Protein AF-A0A9E3LE00-F1 (afdb_monomer_lite)

Structure (mmCIF, N/CA/C/O backbone):
data_AF-A0A9E3LE00-F1
#
_entry.id   AF-A0A9E3LE00-F1
#
loop_
_atom_site.group_PDB
_atom_site.id
_atom_site.type_symbol
_atom_site.label_atom_id
_atom_site.label_alt_id
_atom_site.label_comp_id
_atom_site.label_asym_id
_atom_site.label_entity_id
_atom_site.labe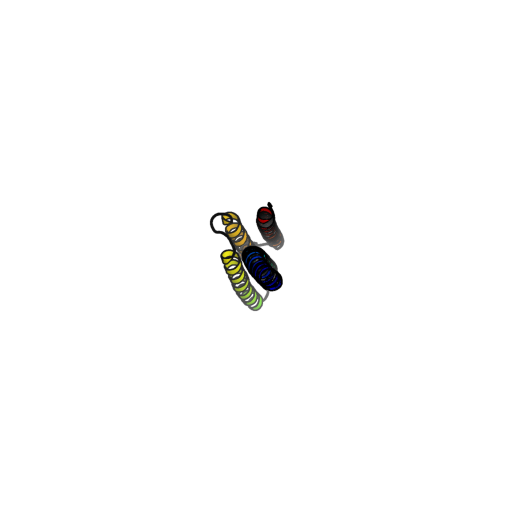l_seq_id
_atom_site.pdbx_PDB_ins_code
_atom_site.Cartn_x
_atom_site.Cartn_y
_atom_site.Cartn_z
_atom_site.occupancy
_atom_site.B_iso_or_equiv
_atom_site.auth_seq_id
_atom_site.auth_comp_id
_atom_site.auth_asym_id
_atom_site.auth_atom_id
_atom_site.pdbx_PDB_model_num
ATOM 1 N N . MET A 1 1 ? -34.769 -9.468 68.666 1.00 60.47 1 MET A N 1
ATOM 2 C CA . MET A 1 1 ? -35.369 -8.776 67.499 1.00 60.47 1 MET A CA 1
ATOM 3 C C . MET A 1 1 ? -34.428 -7.800 66.777 1.00 60.47 1 MET A C 1
ATOM 5 O O . MET A 1 1 ? -34.650 -7.569 65.601 1.00 60.47 1 MET A O 1
ATOM 9 N N . GLN A 1 2 ? -33.373 -7.242 67.396 1.00 71.75 2 GLN A N 1
ATOM 10 C CA . GLN A 1 2 ? -32.468 -6.299 66.701 1.00 71.75 2 GLN A CA 1
ATOM 11 C C . GLN A 1 2 ? -31.459 -6.963 65.735 1.00 71.75 2 GLN A C 1
ATOM 13 O O . GLN A 1 2 ? -31.167 -6.409 64.681 1.00 71.75 2 GLN A O 1
ATOM 18 N N . GLN A 1 3 ? -30.966 -8.170 66.039 1.00 75.38 3 GLN A N 1
ATOM 19 C CA . GLN A 1 3 ? -29.976 -8.875 65.200 1.00 75.38 3 GLN A CA 1
ATOM 20 C C . GLN A 1 3 ? -30.518 -9.302 63.825 1.00 75.38 3 GLN A C 1
ATOM 22 O O . GLN A 1 3 ? -29.797 -9.267 62.831 1.00 75.38 3 GLN A O 1
ATOM 27 N N . THR A 1 4 ? -31.803 -9.655 63.748 1.00 76.75 4 THR A N 1
ATOM 28 C CA . THR A 1 4 ? -32.472 -10.030 62.493 1.00 76.75 4 THR A CA 1
ATOM 29 C C . THR A 1 4 ? -32.604 -8.846 61.541 1.00 76.75 4 THR A C 1
ATOM 31 O O . THR A 1 4 ? -32.388 -9.000 60.344 1.00 76.75 4 THR A O 1
ATOM 34 N N . LEU A 1 5 ? -32.884 -7.649 62.068 1.00 79.06 5 LEU A N 1
ATOM 35 C CA . LEU A 1 5 ? -32.949 -6.424 61.265 1.00 79.06 5 LEU A CA 1
ATOM 36 C C . LEU A 1 5 ? -31.576 -6.070 60.684 1.00 79.06 5 LEU A C 1
ATOM 38 O O . LEU A 1 5 ? -31.475 -5.757 59.502 1.00 79.06 5 LEU A O 1
ATOM 42 N N . ALA A 1 6 ? -30.516 -6.188 61.488 1.00 78.19 6 ALA A N 1
ATOM 43 C CA . ALA A 1 6 ? -29.153 -5.909 61.042 1.00 78.19 6 ALA A CA 1
ATOM 44 C C . ALA A 1 6 ? -28.698 -6.854 59.914 1.00 78.19 6 ALA A C 1
ATOM 46 O O . ALA A 1 6 ? -28.108 -6.407 58.932 1.00 78.19 6 ALA A O 1
ATOM 47 N N . SER A 1 7 ? -29.017 -8.148 60.018 1.00 78.94 7 SER A N 1
ATOM 48 C CA . SER A 1 7 ? -28.682 -9.136 58.985 1.00 78.94 7 SER A CA 1
ATOM 49 C C . SER A 1 7 ? -29.421 -8.879 57.665 1.00 78.94 7 SER A C 1
ATOM 51 O O . SER A 1 7 ? -28.801 -8.920 56.604 1.00 78.94 7 SER A O 1
ATOM 53 N N . ILE A 1 8 ? -30.713 -8.531 57.717 1.00 83.19 8 ILE A N 1
ATOM 54 C CA . ILE A 1 8 ? -31.507 -8.204 56.519 1.00 83.19 8 ILE A CA 1
ATOM 55 C C . ILE A 1 8 ? -30.937 -6.972 55.803 1.00 83.19 8 ILE A C 1
ATOM 57 O O . ILE A 1 8 ? -30.760 -6.990 54.585 1.00 83.19 8 ILE A O 1
ATOM 61 N N . VAL A 1 9 ? -30.601 -5.917 56.552 1.00 82.19 9 VAL A N 1
ATOM 62 C CA . VAL A 1 9 ? -29.998 -4.694 55.997 1.00 82.19 9 VAL A CA 1
ATOM 63 C C . VAL A 1 9 ? -28.639 -4.987 55.356 1.00 82.19 9 VAL A C 1
ATOM 65 O O . VAL A 1 9 ? -28.356 -4.474 54.275 1.00 82.19 9 VAL A O 1
ATOM 68 N N . ALA A 1 10 ? -27.823 -5.847 55.970 1.00 78.56 10 ALA A N 1
ATOM 69 C CA . ALA A 1 10 ? -26.534 -6.246 55.411 1.00 78.56 10 ALA A CA 1
ATOM 70 C C . ALA A 1 10 ? -26.685 -6.981 54.067 1.00 78.56 10 ALA A C 1
ATOM 72 O O . ALA A 1 10 ? -26.027 -6.616 53.095 1.00 78.56 10 ALA A O 1
ATOM 73 N N . VAL A 1 11 ? -27.598 -7.956 53.977 1.00 82.44 11 VAL A N 1
ATOM 74 C CA . VAL A 1 11 ? -27.856 -8.704 52.731 1.00 82.44 11 VAL A CA 1
ATOM 75 C C . VAL A 1 11 ? -28.382 -7.782 51.632 1.00 82.44 11 VAL A C 1
ATOM 77 O O . VAL A 1 11 ? -27.920 -7.863 50.494 1.00 82.44 11 VAL A O 1
ATOM 80 N N . LEU A 1 12 ? -29.292 -6.859 51.963 1.00 81.94 12 LEU A N 1
ATOM 81 C CA . LEU A 1 12 ? -29.788 -5.864 51.010 1.00 81.94 12 LEU A CA 1
ATOM 82 C C . LEU A 1 12 ? -28.671 -4.931 50.529 1.00 81.94 12 LEU A C 1
ATOM 84 O O . LEU A 1 12 ? -28.589 -4.660 49.334 1.00 81.94 12 LEU A O 1
ATOM 88 N N . GLY A 1 13 ? -27.774 -4.504 51.422 1.00 77.75 13 GLY A N 1
ATOM 89 C CA . GLY A 1 13 ? -26.591 -3.720 51.066 1.00 77.75 13 GLY A CA 1
ATOM 90 C C . GLY A 1 13 ? -25.660 -4.461 50.101 1.00 77.75 13 GLY A C 1
ATOM 91 O O . GLY A 1 13 ? -25.229 -3.892 49.098 1.00 77.75 13 GLY A O 1
ATOM 92 N N . THR A 1 14 ? -25.402 -5.749 50.343 1.00 85.94 14 THR A N 1
ATOM 93 C CA . THR A 1 14 ? -24.569 -6.583 49.462 1.00 85.94 14 THR A CA 1
ATOM 94 C C . THR A 1 14 ? -25.242 -6.864 48.117 1.00 85.94 14 THR A C 1
ATOM 96 O O . THR A 1 14 ? -24.585 -6.768 47.078 1.00 85.94 14 THR A O 1
ATOM 99 N N . CYS A 1 15 ? -26.546 -7.157 48.098 1.00 78.62 15 CYS A N 1
ATOM 100 C CA . CYS A 1 15 ? -27.302 -7.347 46.858 1.00 78.62 15 CYS A CA 1
ATOM 101 C C . CYS A 1 15 ? -27.326 -6.069 46.013 1.00 78.62 15 CYS A C 1
ATOM 103 O O . CYS A 1 15 ? -27.056 -6.123 44.813 1.00 78.62 15 CYS A O 1
ATOM 105 N N . LEU A 1 16 ? -27.592 -4.917 46.636 1.00 82.19 16 LEU A N 1
ATOM 106 C CA . LEU A 1 16 ? -27.623 -3.629 45.949 1.00 82.19 16 LEU A CA 1
ATOM 107 C C . LEU A 1 16 ? -26.234 -3.250 45.414 1.00 82.19 16 LEU A C 1
ATOM 109 O O . LEU A 1 16 ? -26.107 -2.855 44.256 1.00 82.19 16 LEU A O 1
ATOM 113 N N . GLY A 1 17 ? -25.187 -3.439 46.223 1.00 79.94 17 GLY A N 1
ATOM 114 C CA . GLY A 1 17 ? -23.801 -3.216 45.809 1.00 79.94 17 GLY A CA 1
ATOM 115 C C . GLY A 1 17 ? -23.391 -4.100 44.628 1.00 79.94 17 GLY A C 1
ATOM 116 O O . GLY A 1 17 ? -22.805 -3.606 43.667 1.00 79.94 17 GLY A O 1
ATOM 117 N N . SER A 1 18 ? -23.773 -5.380 44.646 1.00 80.06 18 SER A N 1
ATOM 118 C CA . SER A 1 18 ? -23.476 -6.333 43.564 1.00 80.06 18 SER A CA 1
ATOM 119 C C . SER A 1 18 ? -24.214 -5.989 42.267 1.00 80.06 18 SER A C 1
ATOM 121 O O . SER A 1 18 ? -23.638 -6.071 41.184 1.00 80.06 18 SER A O 1
ATOM 123 N N . TYR A 1 19 ? -25.474 -5.556 42.364 1.00 80.38 19 TYR A N 1
ATOM 124 C CA . TYR A 1 19 ? -26.269 -5.139 41.208 1.00 80.38 19 TYR A CA 1
ATOM 125 C C . TYR A 1 19 ? -25.722 -3.859 40.558 1.00 80.38 19 TYR A C 1
ATOM 127 O O . TYR A 1 19 ? -25.584 -3.787 39.334 1.00 80.38 19 TYR A O 1
ATOM 135 N N . LEU A 1 20 ? -25.349 -2.864 41.369 1.00 73.44 20 LEU A N 1
ATOM 136 C CA . LEU A 1 20 ? -24.718 -1.638 40.880 1.00 73.44 20 LEU A CA 1
ATOM 137 C C . LEU A 1 20 ? -23.360 -1.929 40.231 1.00 73.44 20 LEU A C 1
ATOM 139 O O . LEU A 1 20 ? -23.106 -1.449 39.126 1.00 73.44 20 LEU A O 1
ATOM 143 N N . ALA A 1 21 ? -22.524 -2.762 40.862 1.00 74.25 21 ALA A N 1
ATOM 144 C CA . ALA A 1 21 ? -21.253 -3.196 40.288 1.00 74.25 21 ALA A CA 1
ATOM 145 C C . ALA A 1 21 ? -21.460 -3.877 38.927 1.00 74.25 21 ALA A C 1
ATOM 147 O O . ALA A 1 21 ? -20.830 -3.479 37.953 1.00 74.25 21 ALA A O 1
ATOM 148 N N . TYR A 1 22 ? -22.410 -4.812 38.823 1.00 74.75 22 TYR A N 1
ATOM 149 C CA . TYR A 1 22 ? -22.732 -5.497 37.570 1.00 74.75 22 TYR A CA 1
ATOM 150 C C . TYR A 1 22 ? -23.112 -4.530 36.435 1.00 74.75 22 TYR A C 1
ATOM 152 O O . TYR A 1 22 ? -22.618 -4.667 35.314 1.00 74.75 22 TYR A O 1
ATOM 160 N N . LEU A 1 23 ? -23.941 -3.516 36.710 1.00 72.88 23 LEU A N 1
ATOM 161 C CA . LEU A 1 23 ? -24.325 -2.515 35.707 1.00 72.88 23 LEU A CA 1
ATOM 162 C C . LEU A 1 23 ? -23.143 -1.652 35.248 1.00 72.88 23 LEU A C 1
ATOM 164 O O . LEU A 1 23 ? -23.023 -1.366 34.052 1.00 72.88 23 LEU A O 1
ATOM 168 N N . PHE A 1 24 ? -22.264 -1.254 36.171 1.00 66.69 24 PHE A N 1
ATOM 169 C CA . PHE A 1 24 ? -21.046 -0.520 35.829 1.00 66.69 24 PHE A CA 1
ATOM 170 C C . PHE A 1 24 ? -20.078 -1.385 35.023 1.00 66.69 24 PHE A C 1
ATOM 172 O O . PHE A 1 24 ? -19.620 -0.948 33.969 1.00 66.69 24 PHE A O 1
ATOM 179 N N . THR A 1 25 ? -19.825 -2.627 35.441 1.00 68.88 25 THR A N 1
ATOM 180 C CA . THR A 1 25 ? -18.944 -3.552 34.718 1.00 68.88 25 THR A CA 1
ATOM 181 C C . THR A 1 25 ? -19.472 -3.839 33.319 1.00 68.88 25 THR A C 1
ATOM 183 O O . THR A 1 25 ? -18.698 -3.821 32.367 1.00 68.88 25 THR A O 1
ATOM 186 N N . ARG A 1 26 ? -20.788 -4.029 33.161 1.00 70.44 26 ARG A N 1
ATOM 187 C CA . ARG A 1 26 ? -21.414 -4.247 31.853 1.00 70.44 26 ARG A CA 1
ATOM 188 C C . ARG A 1 26 ? -21.247 -3.040 30.929 1.00 70.44 26 ARG A C 1
ATOM 190 O O . ARG A 1 26 ? -20.837 -3.214 29.786 1.00 70.44 26 ARG A O 1
ATOM 197 N N . ARG A 1 27 ? -21.499 -1.820 31.416 1.00 62.84 27 ARG A N 1
ATOM 198 C CA . ARG A 1 27 ? -21.302 -0.596 30.618 1.00 62.84 27 ARG A CA 1
ATOM 199 C C . ARG A 1 27 ? -19.841 -0.359 30.251 1.00 62.84 27 ARG A C 1
ATOM 201 O O . ARG A 1 27 ? -19.565 0.049 29.125 1.00 62.84 27 ARG A O 1
ATOM 208 N N . THR A 1 28 ? -18.916 -0.604 31.175 1.00 57.62 28 THR A N 1
ATOM 209 C CA . THR A 1 28 ? -17.481 -0.489 30.900 1.00 57.62 28 THR A CA 1
ATOM 210 C C . THR A 1 28 ? -17.050 -1.543 29.885 1.00 57.62 28 THR A C 1
ATOM 212 O O . THR A 1 28 ? -16.394 -1.192 28.915 1.00 57.62 28 THR A O 1
ATOM 215 N N . ALA A 1 29 ? -17.503 -2.794 30.016 1.00 58.69 29 ALA A N 1
ATOM 216 C CA . ALA A 1 29 ? -17.217 -3.856 29.054 1.00 58.69 29 ALA A CA 1
ATOM 217 C C . ALA A 1 29 ? -17.744 -3.522 27.649 1.00 58.69 29 ALA A C 1
ATOM 219 O O . ALA A 1 29 ? -17.000 -3.635 26.677 1.00 58.69 29 ALA A O 1
ATOM 220 N N . GLU A 1 30 ? -18.987 -3.044 27.529 1.00 66.38 30 GLU A N 1
ATOM 221 C CA . GLU A 1 30 ? -19.565 -2.617 26.249 1.00 66.38 30 GLU A CA 1
ATOM 222 C C . GLU A 1 30 ? -18.741 -1.478 25.613 1.00 66.38 30 GLU A C 1
ATOM 224 O O . GLU A 1 30 ? -18.367 -1.578 24.442 1.00 66.38 30 GLU A O 1
ATOM 229 N N . ARG A 1 31 ? -18.350 -0.450 26.382 1.00 62.03 31 ARG A N 1
ATOM 230 C CA . ARG A 1 31 ? -17.485 0.645 25.894 1.00 62.03 31 ARG A CA 1
ATOM 231 C C . ARG A 1 31 ? -16.101 0.156 25.467 1.00 62.03 31 ARG A C 1
ATOM 233 O O . ARG A 1 31 ? -15.685 0.434 24.344 1.00 62.03 31 ARG A O 1
ATOM 240 N N . THR A 1 32 ? -15.445 -0.652 26.297 1.00 64.06 32 THR A N 1
ATOM 241 C CA . THR A 1 32 ? -14.136 -1.243 25.992 1.00 64.06 32 THR A CA 1
ATOM 242 C C . THR A 1 32 ? -14.192 -2.119 24.738 1.00 64.06 32 THR A C 1
ATOM 244 O O . THR A 1 32 ? -13.273 -2.083 23.926 1.00 64.06 32 THR A O 1
ATOM 247 N N . THR A 1 33 ? -15.277 -2.871 24.505 1.00 70.25 33 THR A N 1
ATOM 248 C CA . THR A 1 33 ? -15.405 -3.666 23.269 1.00 70.25 33 THR A CA 1
ATOM 249 C C . THR A 1 33 ? -15.537 -2.810 22.009 1.00 70.25 33 THR A C 1
ATOM 251 O O . THR A 1 33 ? -14.980 -3.173 20.971 1.00 70.25 33 THR A O 1
ATOM 254 N N . ILE A 1 34 ? -16.242 -1.677 22.076 1.00 73.50 34 ILE A N 1
ATOM 255 C CA . ILE A 1 34 ? -16.405 -0.759 20.940 1.00 73.50 34 ILE A CA 1
ATOM 256 C C . ILE A 1 34 ? -15.077 -0.061 20.628 1.00 73.50 34 ILE A C 1
ATOM 258 O O . ILE A 1 34 ? -14.674 -0.015 19.463 1.00 73.50 34 ILE A O 1
ATOM 262 N N . GLU A 1 35 ? -14.377 0.424 21.654 1.00 73.69 35 GLU A N 1
ATOM 263 C CA . GLU A 1 35 ? -13.059 1.052 21.520 1.00 73.69 35 GLU A CA 1
ATOM 264 C C . GLU A 1 35 ? -12.026 0.068 20.964 1.00 73.69 35 GLU A C 1
ATOM 266 O O . GLU A 1 35 ? -11.379 0.371 19.961 1.00 73.69 35 GLU A O 1
ATOM 271 N N . ASN A 1 36 ? -11.965 -1.158 21.496 1.00 76.94 36 ASN A N 1
ATOM 272 C CA . ASN A 1 36 ? -11.067 -2.200 20.991 1.00 76.94 36 ASN A CA 1
ATOM 273 C C . ASN A 1 36 ? -11.350 -2.558 19.526 1.00 76.94 36 ASN A C 1
ATOM 275 O O . ASN A 1 36 ? -10.422 -2.734 18.742 1.00 76.94 36 ASN A O 1
ATOM 279 N N . ARG A 1 37 ? -12.624 -2.644 19.114 1.00 81.44 37 ARG A N 1
ATOM 280 C CA . ARG A 1 37 ? -12.985 -2.900 17.706 1.00 81.44 37 ARG A CA 1
ATOM 281 C C . ARG A 1 37 ? -12.607 -1.740 16.786 1.00 81.44 37 ARG A C 1
ATOM 283 O O 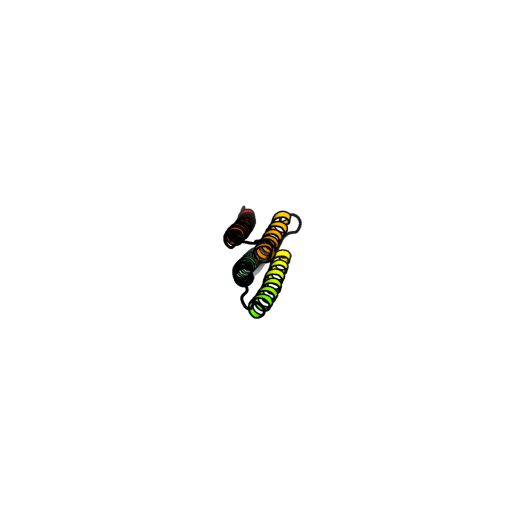. ARG A 1 37 ? -12.282 -1.968 15.621 1.00 81.44 37 ARG A O 1
ATOM 290 N N . ARG A 1 38 ? -12.684 -0.499 17.270 1.00 81.38 38 ARG A N 1
ATOM 291 C CA . ARG A 1 38 ? -12.269 0.689 16.511 1.00 81.38 38 ARG A CA 1
ATOM 292 C C . ARG A 1 38 ? -10.751 0.741 16.366 1.00 81.38 38 ARG A C 1
ATOM 294 O O . ARG A 1 38 ? -10.276 0.963 15.256 1.00 81.38 38 ARG A O 1
ATOM 301 N N . GLU A 1 39 ? -10.015 0.495 17.445 1.00 81.44 39 GLU A N 1
ATOM 302 C CA . GLU A 1 39 ? -8.551 0.473 17.424 1.00 81.44 39 GLU A CA 1
ATOM 303 C C . GLU A 1 39 ? -8.020 -0.669 16.555 1.00 81.44 39 GLU A C 1
ATOM 305 O O . GLU A 1 39 ? -7.166 -0.444 15.704 1.00 81.44 39 GLU A O 1
ATOM 310 N N . LYS A 1 40 ? -8.607 -1.867 16.668 1.00 85.38 40 LYS A N 1
ATOM 311 C CA . LYS A 1 40 ? -8.245 -3.013 15.829 1.00 85.38 40 LYS A CA 1
ATOM 312 C C . LYS A 1 40 ? -8.418 -2.712 14.339 1.00 85.38 40 LYS A C 1
ATOM 314 O O . LYS A 1 40 ? -7.495 -2.929 13.568 1.00 85.38 40 LYS A O 1
ATOM 319 N N . ARG A 1 41 ? -9.550 -2.122 13.936 1.00 85.00 41 ARG A N 1
ATOM 320 C CA . ARG A 1 41 ? -9.754 -1.714 12.533 1.00 85.00 41 ARG A CA 1
ATOM 321 C C . ARG A 1 41 ? -8.764 -0.645 12.071 1.00 85.00 41 ARG A C 1
ATOM 323 O O . ARG A 1 41 ? -8.378 -0.644 10.907 1.00 85.00 41 ARG A O 1
ATOM 330 N N . ARG A 1 42 ? -8.351 0.270 12.957 1.00 85.88 42 ARG A N 1
ATOM 331 C CA . ARG A 1 42 ? -7.306 1.260 12.644 1.00 85.88 42 ARG A CA 1
ATOM 332 C C . ARG A 1 42 ? -5.950 0.596 12.410 1.00 85.88 42 ARG A C 1
ATOM 334 O O . ARG A 1 42 ? -5.264 0.984 11.470 1.00 85.88 42 ARG A O 1
ATOM 341 N N . GLN A 1 43 ? -5.586 -0.381 13.238 1.00 87.81 43 GLN A N 1
ATOM 342 C CA . GLN A 1 43 ? -4.351 -1.153 13.084 1.00 87.81 43 GLN A CA 1
ATOM 343 C C . GLN A 1 43 ? -4.371 -1.976 11.792 1.00 87.81 43 GLN A C 1
ATOM 345 O O . GLN A 1 43 ? -3.466 -1.831 10.981 1.00 87.81 43 GLN A O 1
ATOM 350 N N . GLU A 1 44 ? -5.448 -2.725 11.540 1.00 90.56 44 GLU A N 1
ATOM 351 C CA . GLU A 1 44 ? -5.627 -3.520 10.314 1.00 90.56 44 GLU A CA 1
ATOM 352 C C . GLU A 1 44 ? -5.544 -2.654 9.047 1.00 90.56 44 GLU A C 1
ATOM 354 O O . GLU A 1 44 ? -4.923 -3.042 8.058 1.00 90.56 44 GLU A O 1
ATOM 359 N N . PHE A 1 45 ? -6.119 -1.445 9.079 1.00 90.69 45 PHE A N 1
ATOM 360 C CA . PHE A 1 45 ? -5.975 -0.493 7.981 1.00 90.69 45 PHE A CA 1
ATOM 361 C C . PHE A 1 45 ? -4.521 -0.037 7.809 1.00 90.69 45 PHE A C 1
ATOM 363 O O . PHE A 1 45 ? -4.003 -0.087 6.697 1.00 90.69 45 PHE A O 1
ATOM 370 N N . ALA A 1 46 ? -3.850 0.388 8.884 1.00 90.19 46 ALA A N 1
ATOM 371 C CA . ALA A 1 46 ? -2.460 0.841 8.818 1.00 90.19 46 ALA A CA 1
ATOM 372 C C . ALA A 1 46 ? -1.517 -0.258 8.295 1.00 90.19 46 ALA A C 1
ATOM 374 O O . ALA A 1 46 ? -0.669 0.014 7.446 1.00 90.19 46 ALA A O 1
ATOM 375 N N . GLU A 1 47 ? -1.709 -1.499 8.744 1.00 92.19 47 GLU A N 1
ATOM 376 C CA . GLU A 1 47 ? -0.975 -2.673 8.266 1.00 92.19 47 GLU A CA 1
ATOM 377 C C . GLU A 1 47 ? -1.217 -2.925 6.775 1.00 92.19 47 GLU A C 1
ATOM 379 O O . GLU A 1 47 ? -0.262 -3.118 6.025 1.00 92.19 47 GLU A O 1
ATOM 384 N N . ALA A 1 48 ? -2.469 -2.854 6.313 1.00 92.56 48 ALA A N 1
ATOM 385 C CA . ALA A 1 48 ? -2.791 -3.052 4.902 1.00 92.56 48 ALA A CA 1
ATOM 386 C C . ALA A 1 48 ? -2.186 -1.963 3.997 1.00 92.56 48 ALA A C 1
ATOM 388 O O . ALA A 1 48 ? -1.734 -2.258 2.888 1.00 92.56 48 ALA A O 1
ATOM 389 N N . VAL A 1 49 ? -2.144 -0.710 4.465 1.00 92.56 49 VAL A N 1
ATOM 390 C CA . VAL A 1 49 ? -1.484 0.390 3.743 1.00 92.56 49 VAL A CA 1
ATOM 391 C C . VAL A 1 49 ? 0.028 0.186 3.694 1.00 92.56 49 VAL A C 1
ATOM 393 O O . VAL A 1 49 ? 0.628 0.347 2.631 1.00 92.56 49 VAL A O 1
ATOM 396 N N . ALA A 1 50 ? 0.645 -0.195 4.814 1.00 90.69 50 ALA A N 1
ATOM 397 C CA . ALA A 1 50 ? 2.079 -0.456 4.878 1.00 90.69 50 ALA A CA 1
ATOM 398 C C . ALA A 1 50 ? 2.490 -1.637 3.980 1.00 90.69 50 ALA A C 1
ATOM 400 O O . ALA A 1 50 ? 3.479 -1.540 3.249 1.00 90.69 50 ALA A O 1
ATOM 401 N N . ASP A 1 51 ? 1.709 -2.722 3.976 1.00 94.06 51 ASP A N 1
ATOM 402 C CA . ASP A 1 51 ? 1.932 -3.877 3.102 1.00 94.06 51 ASP A CA 1
ATOM 403 C C . ASP A 1 51 ? 1.819 -3.488 1.619 1.00 94.06 51 ASP A C 1
ATOM 405 O O . ASP A 1 51 ? 2.708 -3.800 0.821 1.00 94.06 51 ASP A O 1
ATOM 409 N N . PHE A 1 52 ? 0.787 -2.720 1.248 1.00 94.88 52 PHE A N 1
ATOM 410 C CA . PHE A 1 52 ? 0.656 -2.195 -0.111 1.00 94.88 52 PHE A CA 1
ATOM 411 C C . PHE A 1 52 ? 1.853 -1.322 -0.513 1.00 94.88 52 PHE A C 1
ATOM 413 O O . PHE A 1 52 ? 2.436 -1.550 -1.574 1.00 94.88 52 PHE A O 1
ATOM 420 N N . ALA A 1 53 ? 2.246 -0.356 0.323 1.00 92.12 53 ALA A N 1
ATOM 421 C CA . ALA A 1 53 ? 3.357 0.551 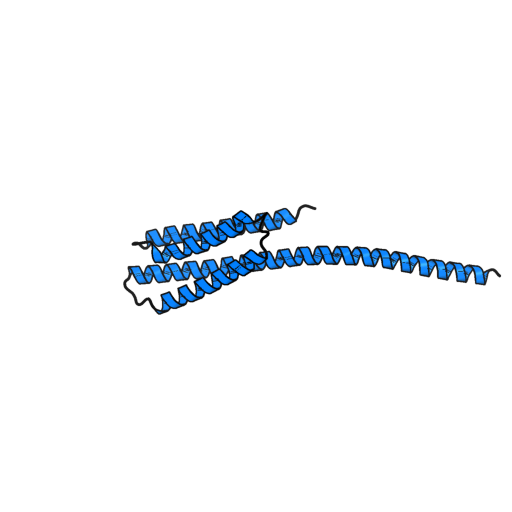0.038 1.00 92.12 53 ALA A CA 1
ATOM 422 C C . ALA A 1 53 ? 4.682 -0.209 -0.140 1.00 92.12 53 ALA A C 1
ATOM 424 O O . ALA A 1 53 ? 5.429 0.048 -1.087 1.00 92.12 53 ALA A O 1
ATOM 425 N N . SER A 1 54 ? 4.935 -1.204 0.713 1.00 90.81 54 SER A N 1
ATOM 426 C CA . SER A 1 54 ? 6.107 -2.078 0.618 1.00 90.81 54 SER A CA 1
ATOM 427 C C . SER A 1 54 ? 6.135 -2.852 -0.705 1.00 90.81 54 SER A C 1
ATOM 429 O O . SER A 1 54 ? 7.124 -2.818 -1.443 1.00 90.81 54 SER A O 1
ATOM 431 N N . LYS A 1 55 ? 5.016 -3.484 -1.083 1.00 93.56 55 LYS A N 1
ATOM 432 C CA . LYS A 1 55 ? 4.917 -4.204 -2.362 1.00 93.56 55 LYS A CA 1
ATOM 433 C C . LYS A 1 55 ? 5.004 -3.270 -3.565 1.00 93.56 55 LYS A C 1
ATOM 435 O O . LYS A 1 55 ? 5.568 -3.657 -4.585 1.00 93.56 55 LYS A O 1
ATOM 440 N N . ALA A 1 56 ? 4.470 -2.055 -3.473 1.00 91.44 56 ALA A N 1
ATOM 441 C CA . ALA A 1 56 ? 4.583 -1.049 -4.524 1.00 91.44 56 ALA A CA 1
ATOM 442 C C . ALA A 1 56 ? 6.040 -0.602 -4.732 1.00 91.44 56 ALA A C 1
ATOM 444 O O . ALA A 1 56 ? 6.480 -0.468 -5.875 1.00 91.44 56 ALA A O 1
ATOM 445 N N . ALA A 1 57 ? 6.818 -0.449 -3.656 1.00 89.88 57 ALA A N 1
ATOM 446 C CA . ALA A 1 57 ? 8.246 -0.145 -3.739 1.00 89.88 57 ALA A CA 1
ATOM 447 C C . ALA A 1 57 ? 9.040 -1.273 -4.423 1.00 89.88 57 ALA A C 1
ATOM 449 O O . ALA A 1 57 ? 9.868 -1.009 -5.300 1.00 89.88 57 ALA A O 1
ATOM 450 N N . LEU A 1 58 ? 8.750 -2.535 -4.085 1.00 92.38 58 LEU A N 1
ATOM 451 C CA . LEU A 1 58 ? 9.363 -3.694 -4.743 1.00 92.38 58 LEU A CA 1
ATOM 452 C C . LEU A 1 58 ? 8.989 -3.766 -6.229 1.00 92.38 58 LEU A C 1
ATOM 454 O O . LEU A 1 58 ? 9.868 -3.947 -7.073 1.00 92.38 58 LEU A O 1
ATOM 458 N N . LEU A 1 59 ? 7.710 -3.561 -6.559 1.00 94.38 59 LEU A N 1
ATOM 459 C CA . LEU A 1 59 ? 7.236 -3.518 -7.941 1.00 94.38 59 LEU A CA 1
ATOM 460 C C . LEU A 1 59 ? 7.935 -2.413 -8.740 1.00 94.38 59 LEU A C 1
ATOM 462 O O . LEU A 1 59 ? 8.423 -2.679 -9.835 1.00 94.38 59 LEU A O 1
ATOM 466 N N . ARG A 1 60 ? 8.033 -1.196 -8.195 1.00 93.56 60 ARG A N 1
ATOM 467 C CA . ARG A 1 60 ? 8.730 -0.064 -8.826 1.00 93.56 60 ARG A CA 1
ATOM 468 C C . ARG A 1 60 ? 10.174 -0.420 -9.177 1.00 93.56 60 ARG A C 1
ATOM 470 O O . ARG A 1 60 ? 10.581 -0.257 -10.326 1.00 93.56 60 ARG A O 1
ATOM 477 N N . ARG A 1 61 ? 10.917 -0.984 -8.221 1.00 91.62 61 ARG A N 1
ATOM 478 C CA . ARG A 1 61 ? 12.303 -1.426 -8.431 1.00 91.62 61 ARG A CA 1
ATOM 479 C C . ARG A 1 61 ? 12.412 -2.515 -9.502 1.00 91.62 61 ARG A C 1
ATOM 481 O O . ARG A 1 61 ? 13.329 -2.483 -10.323 1.00 91.62 61 ARG A O 1
ATOM 488 N N . ALA A 1 62 ? 11.494 -3.479 -9.506 1.00 93.62 62 ALA A N 1
ATOM 489 C CA . ALA A 1 62 ? 11.478 -4.547 -10.502 1.00 93.62 62 ALA A CA 1
ATOM 490 C C . ALA A 1 62 ? 11.128 -4.029 -11.907 1.00 93.62 62 ALA A C 1
ATOM 492 O O . ALA A 1 62 ? 11.754 -4.436 -12.885 1.00 93.62 62 ALA A O 1
ATOM 493 N N . GLU A 1 63 ? 10.185 -3.090 -12.018 1.00 94.19 63 GLU A N 1
ATOM 494 C CA . GLU A 1 63 ? 9.843 -2.424 -13.279 1.00 94.19 63 GLU A CA 1
ATOM 495 C C . GLU A 1 63 ? 11.020 -1.588 -13.800 1.00 94.19 63 GLU A C 1
ATOM 497 O O . GLU A 1 63 ? 11.310 -1.639 -14.996 1.00 94.19 63 GLU A O 1
ATOM 502 N N . PHE A 1 64 ? 11.761 -0.905 -12.920 1.00 92.81 64 PHE A N 1
ATOM 503 C CA . PHE A 1 64 ? 12.995 -0.212 -13.294 1.00 92.81 64 PHE A CA 1
ATOM 504 C C . PHE A 1 64 ? 14.048 -1.188 -13.830 1.00 92.81 64 PHE A C 1
ATOM 506 O O . PHE A 1 64 ? 14.555 -1.009 -14.934 1.00 92.81 64 PHE A O 1
ATOM 513 N N . ASN A 1 65 ? 14.334 -2.279 -13.113 1.00 92.62 65 ASN A N 1
ATOM 514 C CA . ASN A 1 65 ? 15.284 -3.299 -13.575 1.00 92.62 65 ASN A CA 1
ATOM 515 C C . ASN A 1 65 ? 14.869 -3.882 -14.940 1.00 92.62 65 ASN A C 1
ATOM 517 O O . ASN A 1 65 ? 15.669 -3.948 -15.873 1.00 92.62 65 ASN A O 1
ATOM 521 N N . ARG A 1 66 ? 13.585 -4.219 -15.103 1.00 92.31 66 ARG A N 1
ATOM 522 C CA . ARG A 1 66 ? 13.034 -4.709 -16.372 1.00 92.31 66 ARG A CA 1
ATOM 523 C C . ARG A 1 66 ? 13.166 -3.686 -17.505 1.00 92.31 66 ARG A C 1
ATOM 525 O O . ARG A 1 66 ? 13.475 -4.079 -18.630 1.00 92.31 66 ARG A O 1
ATOM 532 N N . GLY A 1 67 ? 12.926 -2.403 -17.231 1.00 92.38 67 GLY A N 1
ATOM 533 C CA . GLY A 1 67 ? 13.129 -1.311 -18.185 1.00 92.38 67 GLY A CA 1
ATOM 534 C C . GLY A 1 67 ? 14.593 -1.186 -18.605 1.00 92.38 67 GLY A C 1
ATOM 535 O O . GLY A 1 67 ? 14.885 -1.174 -19.798 1.00 92.38 67 GLY A O 1
ATOM 536 N N . LYS A 1 68 ? 15.516 -1.225 -17.639 1.00 92.00 68 LYS A N 1
ATOM 537 C CA . LYS A 1 68 ? 16.961 -1.127 -17.875 1.00 92.00 68 LYS A CA 1
ATOM 538 C C . LYS A 1 68 ? 17.469 -2.275 -18.746 1.00 92.00 68 LYS A C 1
ATOM 540 O O . LYS A 1 68 ? 18.132 -2.041 -19.751 1.00 92.00 68 LYS A O 1
ATOM 545 N N . LYS A 1 69 ? 17.070 -3.511 -18.427 1.00 91.56 69 LYS A N 1
ATOM 546 C CA . LYS A 1 69 ? 17.386 -4.693 -19.245 1.00 91.56 69 LYS A CA 1
ATOM 547 C C . LYS A 1 69 ? 16.855 -4.577 -20.676 1.00 91.56 69 LYS A C 1
ATOM 549 O O . LYS A 1 69 ? 17.519 -5.021 -21.604 1.00 91.56 69 LYS A O 1
ATOM 554 N N . ARG A 1 70 ? 15.676 -3.966 -20.876 1.00 89.81 70 ARG A N 1
ATOM 555 C CA . ARG A 1 70 ? 15.133 -3.700 -22.220 1.00 89.81 70 ARG A CA 1
ATOM 556 C C . ARG A 1 70 ? 16.000 -2.704 -22.989 1.00 89.81 70 ARG A C 1
ATOM 558 O O . ARG A 1 70 ? 16.298 -2.978 -24.144 1.00 89.81 70 ARG A O 1
ATOM 565 N N . ILE A 1 71 ? 16.385 -1.586 -22.372 1.00 89.50 71 ILE A N 1
ATOM 566 C CA . ILE A 1 71 ? 17.224 -0.556 -23.011 1.00 89.50 71 ILE A CA 1
ATOM 567 C C . ILE A 1 71 ? 18.592 -1.134 -23.402 1.00 89.50 71 ILE A C 1
ATOM 569 O O . ILE A 1 71 ? 19.075 -0.892 -24.504 1.00 89.50 71 ILE A O 1
ATOM 573 N N . ASN A 1 72 ? 19.171 -1.976 -22.545 1.00 89.06 72 ASN A N 1
ATOM 574 C CA . ASN A 1 72 ? 20.474 -2.601 -22.776 1.00 89.06 72 ASN A CA 1
ATOM 575 C C . ASN A 1 72 ? 20.438 -3.840 -23.695 1.00 89.06 72 ASN A C 1
ATOM 577 O O . ASN A 1 72 ? 21.479 -4.454 -23.916 1.00 89.06 72 ASN A O 1
ATOM 581 N N . ASN A 1 73 ? 19.270 -4.238 -24.217 1.00 86.38 73 ASN A N 1
ATOM 582 C CA . ASN A 1 73 ? 19.077 -5.485 -24.977 1.00 86.38 73 ASN A CA 1
ATOM 583 C C . ASN A 1 73 ? 19.543 -6.757 -24.230 1.00 86.38 73 ASN A C 1
ATOM 585 O O . ASN A 1 73 ? 20.018 -7.717 -24.836 1.00 86.38 73 ASN A O 1
ATOM 589 N N . GLU A 1 74 ? 19.387 -6.780 -22.907 1.00 88.94 74 GLU A N 1
ATOM 590 C CA . GLU A 1 74 ? 19.747 -7.912 -22.050 1.00 88.94 74 GLU A CA 1
ATOM 591 C C . GLU A 1 74 ? 18.620 -8.959 -21.959 1.00 88.94 74 GLU A C 1
ATOM 593 O O . GLU A 1 74 ? 17.436 -8.683 -22.194 1.00 88.94 74 GLU A O 1
ATOM 598 N N . ALA A 1 75 ? 18.975 -10.182 -21.547 1.00 84.31 75 ALA A N 1
ATOM 599 C CA . ALA A 1 75 ? 18.010 -11.245 -21.279 1.00 84.31 75 ALA A CA 1
ATOM 600 C C . ALA A 1 75 ? 17.003 -10.817 -20.195 1.00 84.31 75 ALA A C 1
ATOM 602 O O . ALA A 1 75 ? 17.363 -10.459 -19.068 1.00 84.31 75 ALA A O 1
ATOM 603 N N . ARG A 1 76 ? 15.713 -10.863 -20.548 1.00 84.06 76 ARG A N 1
ATOM 604 C CA . ARG A 1 76 ? 14.635 -10.238 -19.766 1.00 84.06 76 ARG A CA 1
ATOM 605 C C . ARG A 1 76 ? 13.600 -11.198 -19.194 1.00 84.06 76 ARG A C 1
ATOM 607 O O . ARG A 1 76 ? 12.718 -10.725 -18.491 1.00 84.06 76 ARG A O 1
ATOM 614 N N . GLU A 1 77 ? 13.658 -12.491 -19.498 1.00 87.94 77 GLU A N 1
ATOM 615 C CA . GLU A 1 77 ? 12.580 -13.422 -19.129 1.00 87.94 77 GLU A CA 1
ATOM 616 C C . GLU A 1 77 ? 12.426 -13.547 -17.605 1.00 87.94 77 GLU A C 1
ATOM 618 O O . GLU A 1 77 ? 11.345 -13.282 -17.090 1.00 87.94 77 GLU A O 1
ATOM 623 N N . GLU A 1 78 ? 13.520 -13.722 -16.858 1.00 87.38 78 GLU A N 1
ATOM 624 C CA . GLU A 1 78 ? 13.482 -13.707 -15.383 1.00 87.38 78 GLU A CA 1
ATOM 625 C C . GLU A 1 78 ? 12.922 -12.390 -14.815 1.00 87.38 78 GLU A C 1
ATOM 627 O O . GLU A 1 78 ? 12.138 -12.379 -13.870 1.00 87.38 78 GLU A O 1
ATOM 632 N N . ALA A 1 79 ? 13.283 -11.253 -15.422 1.00 87.56 79 ALA A N 1
ATOM 633 C CA . ALA A 1 79 ? 12.781 -9.946 -15.001 1.00 87.56 79 ALA A CA 1
ATOM 634 C C . ALA A 1 79 ? 11.298 -9.740 -15.359 1.00 87.56 79 ALA A C 1
ATOM 636 O O . ALA A 1 79 ? 10.612 -8.947 -14.715 1.00 87.56 79 ALA A O 1
ATOM 637 N N . ARG A 1 80 ? 10.785 -10.424 -16.389 1.00 90.19 80 ARG A N 1
ATOM 638 C CA . ARG A 1 80 ? 9.362 -10.405 -16.752 1.00 90.19 80 ARG A CA 1
ATOM 639 C C . ARG A 1 80 ? 8.546 -11.226 -15.767 1.00 90.19 80 ARG A C 1
ATOM 641 O O . ARG A 1 80 ? 7.518 -10.722 -15.316 1.00 90.19 80 ARG A O 1
ATOM 648 N N . ASP A 1 81 ? 9.015 -12.420 -15.425 1.00 93.06 81 ASP A N 1
ATOM 649 C CA . ASP A 1 81 ? 8.348 -13.295 -14.461 1.00 93.06 81 ASP A CA 1
ATOM 650 C C . ASP A 1 81 ? 8.296 -12.642 -13.080 1.00 93.06 81 ASP A C 1
ATOM 652 O O . ASP A 1 81 ? 7.228 -12.565 -12.468 1.00 93.06 81 ASP A O 1
ATOM 656 N N . GLU A 1 82 ? 9.410 -12.053 -12.640 1.00 92.44 82 GLU A N 1
ATOM 657 C CA . GLU A 1 82 ? 9.474 -11.352 -11.359 1.00 92.44 82 GLU A CA 1
ATOM 658 C C . GLU A 1 82 ? 8.532 -10.143 -11.306 1.00 92.44 82 GLU A C 1
ATOM 660 O O . GLU A 1 82 ? 7.782 -9.967 -10.345 1.00 92.44 82 GLU A O 1
ATOM 665 N N . VAL A 1 83 ? 8.496 -9.326 -12.365 1.00 94.38 83 VAL A N 1
ATOM 666 C CA . VAL A 1 83 ? 7.548 -8.206 -12.451 1.00 94.38 83 VAL A CA 1
ATOM 667 C C . VAL A 1 83 ? 6.106 -8.703 -12.446 1.00 94.38 83 VAL A C 1
ATOM 669 O O . VAL A 1 83 ? 5.250 -8.085 -11.815 1.00 94.38 83 VAL A O 1
ATOM 672 N N . GLN A 1 84 ? 5.801 -9.803 -13.133 1.00 94.88 84 GLN A N 1
ATOM 673 C CA . GLN A 1 84 ? 4.441 -10.329 -13.170 1.00 94.88 84 GLN A CA 1
ATOM 674 C C . GLN A 1 84 ? 3.996 -10.856 -11.801 1.00 94.88 84 GLN A C 1
ATOM 676 O O . GLN A 1 84 ? 2.861 -10.591 -11.395 1.00 94.88 84 GLN A O 1
ATOM 681 N N . ARG A 1 85 ? 4.897 -11.525 -11.071 1.00 96.25 85 ARG A N 1
ATOM 682 C CA . ARG A 1 85 ? 4.687 -11.943 -9.680 1.00 96.25 85 ARG A CA 1
ATOM 683 C C . ARG A 1 85 ? 4.416 -10.740 -8.779 1.00 96.25 85 ARG A C 1
ATOM 685 O O . ARG A 1 85 ? 3.367 -10.674 -8.145 1.00 96.25 85 ARG A O 1
ATOM 692 N N . LEU A 1 86 ? 5.291 -9.735 -8.812 1.00 94.56 86 LEU A N 1
ATOM 693 C CA . LEU A 1 86 ? 5.144 -8.532 -7.990 1.00 94.56 86 LEU A CA 1
ATOM 694 C C . LEU A 1 86 ? 3.884 -7.733 -8.337 1.00 94.56 86 LEU A C 1
ATOM 696 O O . LEU A 1 86 ? 3.224 -7.225 -7.439 1.00 94.56 86 LEU A O 1
ATOM 700 N N . ARG A 1 87 ? 3.473 -7.671 -9.610 1.00 96.19 87 ARG A N 1
ATOM 701 C CA . ARG A 1 87 ? 2.191 -7.054 -9.995 1.00 96.19 87 ARG A CA 1
ATOM 702 C C . ARG A 1 87 ? 1.000 -7.758 -9.355 1.00 96.19 87 ARG A C 1
ATOM 704 O O . ARG A 1 87 ? 0.057 -7.080 -8.945 1.00 96.19 87 ARG A O 1
ATOM 711 N N . ALA A 1 88 ? 1.010 -9.089 -9.308 1.00 97.00 88 ALA A N 1
ATOM 712 C CA . ALA A 1 88 ? -0.045 -9.855 -8.655 1.00 97.00 88 ALA A CA 1
ATOM 713 C C . ALA A 1 88 ? -0.060 -9.580 -7.144 1.00 97.00 88 ALA A C 1
ATOM 715 O O . ALA A 1 88 ? -1.118 -9.266 -6.597 1.00 97.00 88 ALA A O 1
ATOM 716 N N . ASP A 1 89 ? 1.111 -9.586 -6.508 1.00 95.81 89 ASP A N 1
ATOM 717 C CA . ASP A 1 89 ? 1.264 -9.332 -5.074 1.00 95.81 89 ASP A CA 1
ATOM 718 C C . ASP A 1 89 ? 0.817 -7.913 -4.686 1.00 95.81 89 ASP A C 1
ATOM 720 O O . ASP A 1 89 ? 0.017 -7.741 -3.763 1.00 95.81 89 ASP A O 1
ATOM 724 N N . THR A 1 90 ? 1.267 -6.882 -5.410 1.00 95.62 90 THR A N 1
ATOM 725 C CA . THR A 1 90 ? 0.841 -5.490 -5.185 1.00 95.62 90 THR A CA 1
ATOM 726 C C . THR A 1 90 ? -0.667 -5.341 -5.372 1.00 95.62 90 THR A C 1
ATOM 728 O O . THR A 1 90 ? -1.325 -4.633 -4.610 1.00 95.62 90 THR A O 1
ATOM 731 N N . ARG A 1 91 ? -1.250 -6.034 -6.357 1.00 97.00 91 ARG A N 1
ATOM 732 C CA . ARG A 1 91 ? -2.694 -5.997 -6.607 1.00 97.00 91 ARG A CA 1
ATOM 733 C C . ARG A 1 91 ? -3.493 -6.694 -5.506 1.00 97.00 91 ARG A C 1
ATOM 735 O O . ARG A 1 91 ? -4.562 -6.207 -5.144 1.00 97.00 91 ARG A O 1
ATOM 742 N N . ALA A 1 92 ? -2.986 -7.798 -4.964 1.00 96.38 92 ALA A N 1
ATOM 743 C CA . ALA A 1 92 ? -3.594 -8.469 -3.821 1.00 96.38 92 ALA A CA 1
ATOM 744 C C . ALA A 1 92 ? -3.606 -7.552 -2.588 1.00 96.38 92 ALA A C 1
ATOM 746 O O . ALA A 1 92 ? -4.666 -7.355 -1.992 1.00 96.38 92 ALA A O 1
ATOM 747 N N . ALA A 1 93 ? -2.480 -6.906 -2.272 1.00 93.81 93 ALA A N 1
ATOM 748 C CA . ALA A 1 93 ? -2.413 -5.941 -1.173 1.00 93.81 93 ALA A CA 1
ATOM 749 C C . ALA A 1 93 ? -3.324 -4.729 -1.395 1.00 93.81 93 ALA A C 1
ATOM 751 O O . ALA A 1 93 ? -4.013 -4.300 -0.473 1.00 93.81 93 ALA A O 1
ATOM 752 N N . TYR A 1 94 ? -3.422 -4.231 -2.633 1.00 94.75 94 TYR A N 1
ATOM 753 C CA . TYR A 1 94 ? -4.385 -3.188 -2.987 1.00 94.75 94 TYR A CA 1
ATOM 754 C C . TYR A 1 94 ? -5.826 -3.601 -2.654 1.00 94.75 94 TYR A C 1
ATOM 756 O O . TYR A 1 94 ? -6.599 -2.798 -2.130 1.00 94.75 94 TYR A O 1
ATOM 764 N N . TYR A 1 95 ? -6.209 -4.847 -2.945 1.00 94.31 95 TYR A N 1
ATOM 765 C CA . TYR A 1 95 ? -7.552 -5.330 -2.633 1.00 94.31 95 TYR A CA 1
ATOM 766 C C . TYR A 1 95 ? -7.796 -5.457 -1.134 1.00 94.31 95 TYR A C 1
ATOM 768 O O . TYR A 1 95 ? -8.853 -5.031 -0.678 1.00 94.31 95 TYR A O 1
ATOM 776 N N . VAL A 1 96 ? -6.826 -5.961 -0.368 1.00 93.56 96 VAL A N 1
ATOM 777 C CA . VAL A 1 96 ? -6.919 -6.009 1.100 1.00 93.56 96 VAL A CA 1
ATOM 778 C C . VAL A 1 96 ? -7.067 -4.600 1.674 1.00 93.56 96 VAL A C 1
ATOM 780 O O . VAL A 1 96 ? -8.001 -4.331 2.422 1.00 93.56 96 VAL A O 1
ATOM 783 N N . MET A 1 97 ? -6.216 -3.668 1.250 1.00 91.44 97 MET A N 1
ATOM 784 C CA . MET A 1 97 ? -6.295 -2.263 1.643 1.00 91.44 97 MET A CA 1
ATOM 785 C C . MET A 1 97 ? -7.663 -1.649 1.308 1.00 91.44 97 MET A C 1
ATOM 787 O O . MET A 1 97 ? -8.256 -0.960 2.137 1.00 91.44 97 MET A O 1
ATOM 791 N N . ARG A 1 98 ? -8.207 -1.937 0.119 1.00 90.69 98 ARG A N 1
ATOM 792 C CA . ARG A 1 98 ? -9.533 -1.466 -0.307 1.00 90.69 98 ARG A CA 1
ATOM 793 C C . ARG A 1 98 ? -10.674 -2.024 0.550 1.00 90.69 98 ARG A C 1
ATOM 795 O O . ARG A 1 98 ? -11.679 -1.339 0.686 1.00 90.69 98 ARG A O 1
ATOM 802 N N . LEU A 1 99 ? -10.547 -3.225 1.120 1.00 90.12 99 LEU A N 1
ATOM 803 C CA . LEU A 1 99 ? -11.566 -3.786 2.022 1.00 90.12 99 LEU A CA 1
ATOM 804 C C . LEU A 1 99 ? -11.669 -3.009 3.338 1.00 90.12 99 LEU A C 1
ATOM 806 O O . LEU A 1 99 ? -12.752 -2.917 3.909 1.00 90.12 99 LEU A O 1
ATOM 810 N N . TYR A 1 100 ? -10.558 -2.437 3.800 1.00 88.00 100 TYR A N 1
ATOM 811 C CA . TYR A 1 100 ? -10.527 -1.597 4.996 1.00 88.00 100 TYR A CA 1
ATOM 812 C C . TYR A 1 100 ? -10.831 -0.121 4.703 1.00 88.00 100 TYR A C 1
ATOM 814 O O . TYR A 1 100 ? -11.064 0.655 5.633 1.00 88.00 100 TYR A O 1
ATOM 822 N N . ALA A 1 101 ? -10.854 0.277 3.428 1.00 84.31 101 ALA A N 1
ATOM 823 C CA . ALA A 1 101 ? -11.221 1.621 3.007 1.00 84.31 101 ALA A CA 1
ATOM 824 C C . ALA A 1 101 ? -12.742 1.834 3.024 1.00 84.31 101 ALA A C 1
ATOM 826 O O . ALA A 1 101 ? -13.510 0.990 2.563 1.00 84.31 101 ALA A O 1
ATOM 827 N N . ASP A 1 102 ? -13.177 2.983 3.536 1.00 80.06 102 ASP A N 1
ATOM 828 C CA . ASP A 1 102 ? -14.563 3.422 3.471 1.00 80.06 102 ASP A CA 1
ATOM 829 C C . ASP A 1 102 ? -14.862 3.972 2.060 1.00 80.06 102 ASP A C 1
ATOM 831 O O . ASP A 1 102 ? -14.216 4.928 1.624 1.00 80.06 102 ASP A O 1
ATOM 835 N N . PRO A 1 103 ? -15.832 3.415 1.313 1.00 71.69 103 PRO A N 1
ATOM 836 C CA . PRO A 1 103 ? -16.083 3.816 -0.073 1.00 71.69 103 PRO A CA 1
ATOM 837 C C . PRO A 1 103 ? -16.550 5.265 -0.258 1.00 71.69 103 PRO A C 1
ATOM 839 O O . PRO A 1 103 ? -16.473 5.778 -1.373 1.00 71.69 103 PRO A O 1
ATOM 842 N N . VAL A 1 104 ? -17.090 5.895 0.788 1.00 71.69 104 VAL A N 1
ATOM 843 C CA . VAL A 1 104 ? -17.641 7.256 0.738 1.00 71.69 104 VAL A CA 1
ATOM 844 C C . VAL A 1 104 ? -16.583 8.265 1.166 1.00 71.69 104 VAL A C 1
ATOM 846 O O . VAL A 1 104 ? -16.442 9.310 0.538 1.00 71.69 104 VAL A O 1
ATOM 849 N N . THR A 1 105 ? -15.815 7.936 2.202 1.00 72.00 105 THR A N 1
ATOM 850 C CA . THR A 1 105 ? -14.823 8.850 2.789 1.00 72.00 105 THR A CA 1
ATOM 851 C C . THR A 1 105 ? -13.456 8.747 2.103 1.00 72.00 105 THR A C 1
ATOM 853 O O . THR A 1 105 ? -12.732 9.735 2.021 1.00 72.00 105 THR A O 1
ATOM 856 N N . ASP A 1 106 ? -13.117 7.579 1.547 1.00 76.62 106 ASP A N 1
ATOM 857 C CA . ASP A 1 106 ? -11.775 7.262 1.043 1.00 76.62 106 ASP A CA 1
ATOM 858 C C . ASP A 1 106 ? -11.737 7.043 -0.481 1.00 76.62 106 ASP A C 1
ATOM 860 O O . ASP A 1 106 ? -10.927 6.270 -1.007 1.00 76.62 106 ASP A O 1
ATOM 864 N N . GLN A 1 107 ? -12.621 7.708 -1.230 1.00 71.25 107 GLN A N 1
ATOM 865 C CA . GLN A 1 107 ? -12.659 7.585 -2.693 1.00 71.25 107 GLN A CA 1
ATOM 866 C C . GLN A 1 107 ? -11.326 7.986 -3.343 1.00 71.25 107 GLN A C 1
ATOM 868 O O . GLN A 1 107 ? -10.823 7.288 -4.231 1.00 71.25 107 GLN A O 1
ATOM 873 N N . ASP A 1 108 ? -10.715 9.058 -2.839 1.00 78.94 108 ASP A N 1
ATOM 874 C CA . ASP A 1 108 ? -9.410 9.535 -3.295 1.00 78.94 108 ASP A CA 1
ATOM 875 C C . ASP A 1 108 ? -8.283 8.559 -2.964 1.00 78.94 108 ASP A C 1
ATOM 877 O O . ASP A 1 108 ? -7.377 8.364 -3.771 1.00 78.94 108 ASP A O 1
ATOM 881 N N . PHE A 1 109 ? -8.393 7.860 -1.837 1.00 82.19 109 PHE A N 1
ATOM 882 C CA . PHE A 1 109 ? -7.404 6.895 -1.373 1.00 82.19 109 PHE A CA 1
ATOM 883 C C . PHE A 1 109 ? -7.285 5.690 -2.318 1.00 82.19 109 PHE A C 1
ATOM 885 O O . PHE A 1 109 ? -6.199 5.294 -2.749 1.00 82.19 109 PHE A O 1
ATOM 892 N N . CYS A 1 110 ? -8.429 5.129 -2.720 1.00 86.06 110 CYS A N 1
ATOM 893 C CA . CYS A 1 110 ? -8.468 4.017 -3.670 1.00 86.06 110 CYS A CA 1
ATOM 894 C C . CYS A 1 110 ? -7.995 4.419 -5.072 1.00 86.06 110 CYS A C 1
ATOM 896 O O . CYS A 1 110 ? -7.521 3.556 -5.818 1.00 86.06 110 CYS A O 1
ATOM 898 N N . ARG A 1 111 ? -8.170 5.692 -5.446 1.00 88.81 111 ARG A N 1
ATOM 899 C CA . ARG A 1 111 ? -7.676 6.256 -6.705 1.00 88.81 111 ARG A CA 1
ATOM 900 C C . ARG A 1 111 ? -6.156 6.412 -6.669 1.00 88.81 111 ARG A C 1
ATOM 902 O O . ARG A 1 111 ? -5.495 5.827 -7.518 1.00 88.81 111 ARG A O 1
ATOM 909 N N . GLN A 1 112 ? -5.612 7.055 -5.637 1.00 91.19 112 GLN A N 1
ATOM 910 C CA . GLN A 1 112 ? -4.168 7.250 -5.459 1.00 91.19 112 GLN A CA 1
ATOM 911 C C . GLN A 1 112 ? -3.392 5.926 -5.497 1.00 91.19 112 GLN A C 1
ATOM 913 O O . GLN A 1 112 ? -2.385 5.805 -6.189 1.00 91.19 112 GLN A O 1
ATOM 918 N N . ALA A 1 113 ? -3.898 4.875 -4.847 1.00 91.81 113 ALA A N 1
ATOM 919 C CA . ALA A 1 113 ? -3.247 3.565 -4.894 1.00 91.81 113 ALA A CA 1
ATOM 920 C C . ALA A 1 113 ? -3.259 2.923 -6.299 1.00 91.81 113 ALA A C 1
ATOM 922 O O . ALA A 1 113 ? -2.330 2.202 -6.672 1.00 91.81 113 ALA A O 1
ATOM 923 N N . LYS A 1 114 ? -4.286 3.187 -7.120 1.00 93.00 114 LYS A N 1
ATOM 924 C CA . LYS A 1 114 ? -4.277 2.779 -8.536 1.00 93.00 114 LYS A CA 1
ATOM 925 C C . LYS A 1 114 ? -3.285 3.597 -9.355 1.00 93.00 114 LYS A C 1
ATOM 927 O O . LYS A 1 114 ? -2.660 3.038 -10.260 1.00 93.00 114 LYS A O 1
ATOM 932 N N . ASP A 1 115 ? -3.137 4.879 -9.040 1.00 94.25 115 ASP A N 1
ATOM 933 C CA . ASP A 1 115 ? -2.181 5.761 -9.707 1.00 94.25 115 ASP A CA 1
ATOM 934 C C . ASP A 1 115 ? -0.750 5.280 -9.456 1.00 94.25 115 ASP A C 1
ATOM 936 O O . ASP A 1 115 ? 0.006 5.143 -10.415 1.00 94.25 115 ASP A O 1
ATOM 940 N N . VAL A 1 116 ? -0.424 4.868 -8.223 1.00 94.69 116 VAL A N 1
ATOM 941 C CA . VAL A 1 116 ? 0.847 4.200 -7.887 1.00 94.69 116 VAL A CA 1
ATOM 942 C C . VAL A 1 116 ? 1.106 3.006 -8.808 1.00 94.69 116 VAL A C 1
ATOM 944 O O . VAL A 1 116 ? 2.114 2.978 -9.510 1.00 94.69 116 VAL A O 1
ATOM 947 N N . MET A 1 117 ? 0.180 2.040 -8.880 1.00 94.88 117 MET A N 1
ATOM 948 C CA . MET A 1 117 ? 0.353 0.851 -9.731 1.00 94.88 117 MET A CA 1
ATOM 949 C C . MET A 1 117 ? 0.503 1.208 -11.219 1.00 94.88 117 MET A C 1
ATOM 951 O O . MET A 1 117 ? 1.250 0.556 -11.955 1.00 94.88 117 MET A O 1
ATOM 955 N N . THR A 1 118 ? -0.210 2.239 -11.674 1.00 95.44 118 THR A N 1
ATOM 956 C CA . THR A 1 118 ? -0.168 2.709 -13.063 1.00 95.44 118 THR A CA 1
ATOM 957 C C . THR A 1 118 ? 1.174 3.361 -13.381 1.00 95.44 118 THR A C 1
ATOM 959 O O . THR A 1 118 ? 1.787 3.025 -14.395 1.00 95.44 118 THR A O 1
ATOM 962 N N . LEU A 1 119 ? 1.660 4.244 -12.508 1.00 93.31 119 LEU A N 1
ATOM 963 C CA . LEU A 1 119 ? 2.957 4.904 -12.643 1.00 93.31 119 LEU A CA 1
ATOM 964 C C . LEU A 1 119 ? 4.099 3.888 -12.580 1.00 93.31 119 LEU A C 1
ATOM 966 O O . LEU A 1 119 ? 4.947 3.896 -13.470 1.00 93.31 119 LEU A O 1
ATOM 970 N N . SER A 1 120 ? 4.068 2.938 -11.636 1.00 93.56 120 SER A N 1
ATOM 971 C CA . SER A 1 120 ? 5.066 1.862 -11.562 1.00 93.56 120 SER A CA 1
ATOM 972 C C . SER A 1 120 ? 5.137 1.054 -12.860 1.00 93.56 120 SER A C 1
ATOM 974 O O . SER A 1 120 ? 6.224 0.775 -13.359 1.00 93.56 120 SER A O 1
ATOM 976 N N . ARG A 1 121 ? 3.990 0.726 -13.470 1.00 93.62 121 ARG A N 1
ATOM 977 C CA . ARG A 1 121 ? 3.954 -0.006 -14.746 1.00 93.62 121 ARG A CA 1
ATOM 978 C C . ARG A 1 121 ? 4.560 0.790 -15.905 1.00 93.62 121 ARG A C 1
ATOM 980 O O . ARG A 1 121 ? 5.153 0.193 -16.805 1.00 93.62 121 ARG A O 1
ATOM 987 N N . ARG A 1 122 ? 4.399 2.117 -15.916 1.00 92.81 122 ARG A N 1
ATOM 988 C CA . ARG A 1 122 ? 4.923 2.981 -16.988 1.00 92.81 122 ARG A CA 1
ATOM 989 C C . ARG A 1 122 ? 6.448 2.971 -17.045 1.00 92.81 122 ARG A C 1
ATOM 991 O O . ARG A 1 122 ? 6.975 3.074 -18.148 1.00 92.81 122 ARG A O 1
ATOM 998 N N . ILE A 1 123 ? 7.129 2.754 -15.914 1.00 91.56 123 ILE A N 1
ATOM 999 C CA . ILE A 1 123 ? 8.601 2.720 -15.811 1.00 91.56 123 ILE A CA 1
ATOM 1000 C C . ILE A 1 123 ? 9.224 1.741 -16.813 1.00 91.56 123 ILE A C 1
ATOM 1002 O O . ILE A 1 123 ? 10.219 2.063 -17.448 1.00 91.56 123 ILE A O 1
ATOM 1006 N N . SER A 1 124 ? 8.644 0.554 -17.012 1.00 87.88 124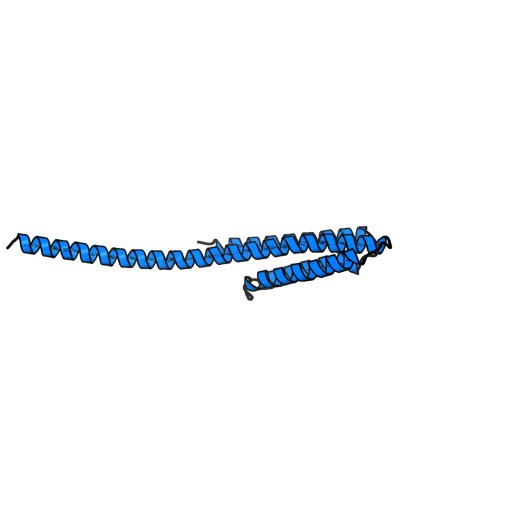 SER A N 1
ATOM 1007 C CA . SER A 1 124 ? 9.197 -0.417 -17.971 1.00 87.88 124 SER A CA 1
ATOM 1008 C C . SER A 1 124 ? 8.578 -0.341 -19.369 1.00 87.88 124 SER A C 1
ATOM 1010 O O . SER A 1 124 ? 9.146 -0.899 -20.312 1.00 87.88 124 SER A O 1
ATOM 1012 N N . ALA A 1 125 ? 7.405 0.289 -19.498 1.00 84.69 125 ALA A N 1
ATOM 1013 C CA . ALA A 1 125 ? 6.554 0.207 -20.684 1.00 84.69 125 ALA A CA 1
ATOM 1014 C C . ALA A 1 125 ? 6.713 1.374 -21.668 1.00 84.69 125 ALA A C 1
ATOM 1016 O O . ALA A 1 125 ? 6.523 1.163 -22.860 1.00 84.69 125 ALA A O 1
ATOM 1017 N N . CYS A 1 126 ? 7.006 2.579 -21.178 1.00 76.38 126 CYS A N 1
ATOM 1018 C CA . CYS A 1 126 ? 7.010 3.809 -21.977 1.00 76.38 126 CYS A CA 1
ATOM 1019 C C . CYS A 1 126 ? 8.389 4.374 -22.371 1.00 76.38 126 CYS A C 1
ATOM 1021 O O . CYS A 1 126 ? 8.473 4.903 -23.470 1.00 76.38 126 CYS A O 1
ATOM 1023 N N . PRO A 1 127 ? 9.424 4.359 -21.512 1.00 76.25 127 PRO A N 1
ATOM 1024 C CA . PRO A 1 127 ? 10.595 5.214 -21.725 1.00 76.25 127 PRO A CA 1
ATOM 1025 C C . PRO A 1 127 ? 11.591 4.646 -22.738 1.00 76.25 127 PRO A C 1
ATOM 1027 O O . PRO A 1 127 ? 11.815 3.438 -22.771 1.00 76.25 127 PRO A O 1
ATOM 1030 N N . ASP A 1 128 ? 12.248 5.501 -23.515 1.00 78.88 128 ASP A N 1
ATOM 1031 C CA . ASP A 1 128 ? 13.332 5.084 -24.419 1.00 78.88 128 ASP A CA 1
ATOM 1032 C C . ASP A 1 128 ? 14.718 5.285 -23.789 1.00 78.88 128 ASP A C 1
ATOM 1034 O O . ASP A 1 128 ? 15.687 4.650 -24.204 1.00 78.88 128 ASP A O 1
ATOM 1038 N N . THR A 1 129 ? 14.800 6.104 -22.734 1.00 88.69 129 THR A N 1
ATOM 1039 C CA . THR A 1 129 ? 16.037 6.417 -22.011 1.00 88.69 129 THR A CA 1
ATOM 1040 C C . THR A 1 129 ? 15.959 6.047 -20.526 1.00 88.69 129 THR A C 1
ATOM 1042 O O . THR A 1 129 ? 14.876 5.920 -19.948 1.00 88.69 129 THR A O 1
ATOM 1045 N N . GLU A 1 130 ? 17.119 5.868 -19.882 1.00 88.56 130 GLU A N 1
ATOM 1046 C CA . GLU A 1 130 ? 17.183 5.650 -18.428 1.00 88.56 130 GLU A CA 1
ATOM 1047 C C . GLU A 1 130 ? 16.733 6.900 -17.647 1.00 88.56 130 GLU A C 1
ATOM 1049 O O . GLU A 1 130 ? 16.158 6.772 -16.568 1.00 88.56 130 GLU A O 1
ATOM 1054 N N . ASP A 1 131 ? 16.923 8.102 -18.196 1.00 90.38 131 ASP A N 1
ATOM 1055 C CA . ASP A 1 131 ? 16.491 9.346 -17.549 1.00 90.38 131 ASP A CA 1
ATOM 1056 C C . ASP A 1 131 ? 14.961 9.447 -17.478 1.00 90.38 131 ASP A C 1
ATOM 1058 O O . ASP A 1 131 ? 14.414 9.707 -16.403 1.00 90.38 131 ASP A O 1
ATOM 1062 N N . ASP A 1 132 ? 14.255 9.102 -18.560 1.00 90.62 132 ASP A N 1
ATOM 1063 C CA . ASP A 1 132 ? 12.788 9.020 -18.554 1.00 90.62 132 ASP A CA 1
ATOM 1064 C C . ASP A 1 132 ? 12.284 7.983 -17.530 1.00 90.62 132 ASP A C 1
ATOM 1066 O O . ASP A 1 132 ? 11.257 8.173 -16.868 1.00 90.62 132 ASP A O 1
ATOM 1070 N N . MET A 1 133 ? 13.010 6.867 -17.372 1.00 92.12 133 MET A N 1
ATOM 1071 C CA . MET A 1 133 ? 12.695 5.867 -16.347 1.00 92.12 133 MET A CA 1
ATOM 1072 C C . MET A 1 133 ? 12.843 6.435 -14.937 1.00 92.12 133 MET A C 1
ATOM 1074 O O . MET A 1 133 ? 11.991 6.160 -14.093 1.00 92.12 133 MET A O 1
ATOM 1078 N N . ARG A 1 134 ? 13.898 7.217 -14.674 1.00 92.25 134 ARG A N 1
ATOM 1079 C CA . ARG A 1 134 ? 14.135 7.856 -13.369 1.00 92.25 134 ARG A CA 1
ATOM 1080 C C . ARG A 1 134 ? 13.069 8.896 -13.046 1.00 92.25 134 ARG A C 1
ATOM 1082 O O . ARG A 1 134 ? 12.655 9.002 -11.894 1.00 92.25 134 ARG A O 1
ATOM 1089 N N . ASP A 1 135 ? 12.590 9.635 -14.041 1.00 93.19 135 ASP A N 1
ATOM 1090 C CA . ASP A 1 135 ? 11.488 10.584 -13.860 1.00 93.19 135 ASP A CA 1
ATOM 1091 C C . ASP A 1 135 ? 10.175 9.871 -13.516 1.00 93.19 135 ASP A C 1
ATOM 1093 O O . ASP A 1 135 ? 9.470 10.268 -12.583 1.00 93.19 135 ASP A O 1
ATOM 1097 N N . LEU A 1 136 ? 9.869 8.766 -14.203 1.00 92.00 136 LEU A N 1
ATOM 1098 C CA . LEU A 1 136 ? 8.709 7.928 -13.884 1.00 92.00 136 LEU A CA 1
ATOM 1099 C C . LEU A 1 136 ? 8.836 7.247 -12.518 1.00 92.00 136 LEU A C 1
ATOM 1101 O O . LEU A 1 136 ? 7.840 7.104 -11.809 1.00 92.00 136 LEU A O 1
ATOM 1105 N N . GLU A 1 137 ? 10.045 6.839 -12.138 1.00 91.62 137 GLU A N 1
ATOM 1106 C CA . GLU A 1 137 ? 10.329 6.279 -10.823 1.00 91.62 137 GLU A CA 1
ATOM 1107 C C . GLU A 1 137 ? 10.059 7.302 -9.713 1.00 91.62 137 GLU A C 1
ATOM 1109 O O . GLU A 1 137 ? 9.322 6.989 -8.776 1.00 91.62 137 GLU A O 1
ATOM 1114 N N . ARG A 1 138 ? 10.566 8.533 -9.862 1.00 93.31 138 ARG A N 1
ATOM 1115 C CA . ARG A 1 138 ? 10.300 9.647 -8.939 1.00 93.31 138 ARG A CA 1
ATOM 1116 C C . ARG A 1 138 ? 8.810 9.974 -8.851 1.00 93.31 138 ARG A C 1
ATOM 1118 O O . ARG A 1 138 ? 8.288 10.177 -7.760 1.00 93.31 138 ARG A O 1
ATOM 1125 N N . ALA A 1 139 ? 8.100 9.973 -9.980 1.00 92.94 139 ALA A N 1
ATOM 1126 C CA . ALA A 1 139 ? 6.653 10.187 -9.990 1.00 92.94 139 ALA A CA 1
ATOM 1127 C C . ALA A 1 139 ? 5.893 9.070 -9.250 1.00 92.94 139 ALA A C 1
ATOM 1129 O O . ALA A 1 139 ? 4.949 9.348 -8.510 1.00 92.94 139 ALA A O 1
ATOM 1130 N N . ALA A 1 140 ? 6.301 7.809 -9.424 1.00 90.94 140 ALA A N 1
ATOM 1131 C CA . ALA A 1 140 ? 5.708 6.679 -8.714 1.00 90.94 140 ALA A CA 1
ATOM 1132 C C . ALA A 1 140 ? 5.989 6.733 -7.203 1.00 90.94 140 ALA A C 1
ATOM 1134 O O . ALA A 1 140 ? 5.108 6.411 -6.411 1.00 90.94 140 ALA A O 1
ATOM 1135 N N . GLU A 1 141 ? 7.189 7.153 -6.802 1.00 90.62 141 GLU A N 1
ATOM 1136 C CA . GLU A 1 141 ? 7.557 7.361 -5.399 1.00 90.62 141 GLU A CA 1
ATOM 1137 C C . GLU A 1 141 ? 6.728 8.475 -4.751 1.00 90.62 141 GLU A C 1
ATOM 1139 O O . GLU A 1 141 ? 6.082 8.232 -3.733 1.00 90.62 141 GLU A O 1
ATOM 1144 N N . ALA A 1 142 ? 6.619 9.634 -5.403 1.00 91.94 142 ALA A N 1
ATOM 1145 C CA . ALA A 1 142 ? 5.778 10.732 -4.931 1.00 91.94 142 ALA A CA 1
ATOM 1146 C C . ALA A 1 142 ? 4.299 10.324 -4.782 1.00 91.94 142 ALA A C 1
ATOM 1148 O O . ALA A 1 142 ? 3.619 10.755 -3.853 1.00 91.94 142 ALA A O 1
ATOM 1149 N N . ALA A 1 143 ? 3.784 9.463 -5.666 1.00 92.38 143 ALA A N 1
ATOM 1150 C CA . ALA A 1 143 ? 2.422 8.943 -5.546 1.00 92.38 143 ALA A CA 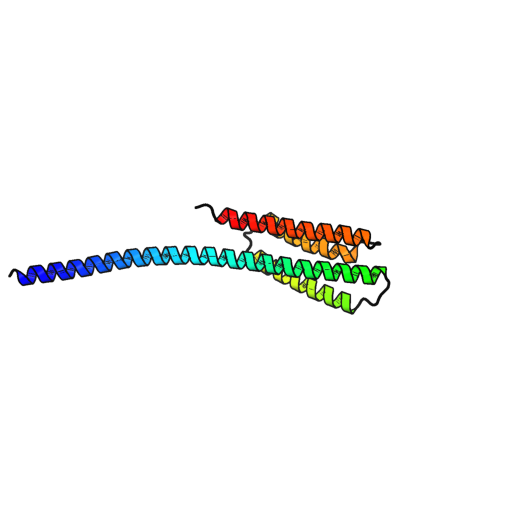1
ATOM 1151 C C . ALA A 1 143 ? 2.240 8.020 -4.324 1.00 92.38 143 ALA A C 1
ATOM 1153 O O . ALA A 1 143 ? 1.168 8.015 -3.716 1.00 92.38 143 ALA A O 1
ATOM 1154 N N . VAL A 1 144 ? 3.270 7.254 -3.941 1.00 90.12 144 VAL A N 1
ATOM 1155 C CA . VAL A 1 144 ? 3.251 6.445 -2.708 1.00 90.12 144 VAL A CA 1
ATOM 1156 C C . VAL A 1 144 ? 3.265 7.349 -1.477 1.00 90.12 144 VAL A C 1
ATOM 1158 O O . VAL A 1 144 ? 2.498 7.106 -0.548 1.00 90.12 144 VAL A O 1
ATOM 1161 N N . GLU A 1 145 ? 4.077 8.405 -1.473 1.00 90.19 145 GLU A N 1
ATOM 1162 C CA . GLU A 1 145 ? 4.112 9.376 -0.371 1.00 90.19 145 GLU A CA 1
ATOM 1163 C C . GLU A 1 145 ? 2.759 10.073 -0.189 1.00 90.19 145 GLU A C 1
ATOM 1165 O O . GLU A 1 145 ? 2.214 10.080 0.913 1.00 90.19 145 GLU A O 1
ATOM 1170 N N . GLN A 1 146 ? 2.145 10.542 -1.281 1.00 91.06 146 GLN A N 1
ATOM 1171 C CA . GLN A 1 146 ? 0.805 11.141 -1.248 1.00 91.06 146 GLN A CA 1
ATOM 1172 C C . GLN A 1 146 ? -0.252 10.182 -0.686 1.00 91.06 146 GLN A C 1
ATOM 1174 O O . GLN A 1 146 ? -1.128 10.597 0.076 1.00 91.06 146 GLN A O 1
ATOM 1179 N N . LEU A 1 147 ? -0.162 8.892 -1.029 1.00 90.44 147 LEU A N 1
ATOM 1180 C CA . LEU A 1 147 ? -1.043 7.869 -0.474 1.00 90.44 147 LEU A CA 1
ATOM 1181 C C . LEU A 1 147 ? -0.834 7.709 1.040 1.00 90.44 147 LEU A C 1
ATOM 1183 O O . LEU A 1 147 ? -1.806 7.622 1.791 1.00 90.44 147 LEU A O 1
ATOM 1187 N N . ILE A 1 148 ? 0.416 7.672 1.505 1.00 90.12 148 ILE A N 1
ATOM 1188 C CA . ILE A 1 148 ? 0.740 7.559 2.935 1.00 90.12 148 ILE A CA 1
ATOM 1189 C C . ILE A 1 148 ? 0.236 8.788 3.700 1.00 90.12 148 ILE A C 1
ATOM 1191 O O . ILE A 1 148 ? -0.357 8.639 4.772 1.00 90.12 148 ILE A O 1
ATOM 1195 N N . ASP A 1 149 ? 0.387 9.988 3.144 1.00 89.69 149 ASP A N 1
ATOM 1196 C CA . ASP A 1 149 ? -0.121 11.223 3.745 1.00 89.69 149 ASP A CA 1
ATOM 1197 C C . ASP A 1 149 ? -1.651 11.230 3.847 1.00 89.69 149 ASP A C 1
ATOM 1199 O O . ASP A 1 149 ? -2.215 11.612 4.883 1.00 89.69 149 ASP A O 1
ATOM 1203 N N . ALA A 1 150 ? -2.343 10.731 2.819 1.00 87.50 150 ALA A N 1
ATOM 1204 C CA . ALA A 1 150 ? -3.789 10.542 2.855 1.00 87.50 150 ALA A CA 1
ATOM 1205 C C . ALA A 1 150 ? -4.204 9.521 3.934 1.00 87.50 150 ALA A C 1
ATOM 1207 O O . ALA A 1 150 ? -5.115 9.790 4.725 1.00 87.50 150 ALA A O 1
ATOM 1208 N N . ALA A 1 151 ? -3.500 8.386 4.043 1.00 87.50 151 ALA A N 1
ATOM 1209 C CA . ALA A 1 151 ? -3.740 7.391 5.095 1.00 87.50 151 ALA A CA 1
ATOM 1210 C C . ALA A 1 151 ? -3.511 7.966 6.501 1.00 87.50 151 ALA A C 1
ATOM 1212 O O . ALA A 1 151 ? -4.324 7.754 7.405 1.00 87.50 151 ALA A O 1
ATOM 1213 N N . SER A 1 152 ? -2.425 8.718 6.687 1.00 87.00 152 SER A N 1
ATOM 1214 C CA . SER A 1 152 ? -2.077 9.389 7.942 1.00 87.00 152 SER A CA 1
ATOM 1215 C C . SER A 1 152 ? -3.158 10.390 8.348 1.00 87.00 152 SER A C 1
ATOM 1217 O O . SER A 1 152 ? -3.627 10.381 9.489 1.00 87.00 152 SER A O 1
ATOM 1219 N N . THR A 1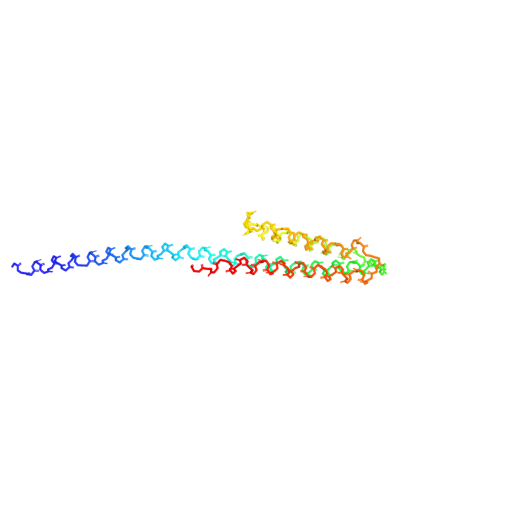 153 ? -3.635 11.197 7.397 1.00 86.94 153 THR A N 1
ATOM 1220 C CA . THR A 1 153 ? -4.730 12.150 7.612 1.00 86.94 153 THR A CA 1
ATOM 1221 C C . THR A 1 153 ? -6.009 11.441 8.052 1.00 86.94 153 THR A C 1
ATOM 1223 O O . THR A 1 153 ? -6.620 11.840 9.047 1.00 86.94 153 THR A O 1
ATOM 1226 N N . ARG A 1 154 ? -6.379 10.334 7.394 1.00 84.75 154 ARG A N 1
ATOM 1227 C CA . ARG A 1 154 ? -7.533 9.513 7.785 1.00 84.75 154 ARG A CA 1
ATOM 1228 C C . ARG A 1 154 ? -7.387 8.975 9.209 1.00 84.75 154 ARG A C 1
ATOM 1230 O O . ARG A 1 154 ? -8.294 9.153 10.024 1.00 84.75 154 ARG A O 1
ATOM 1237 N N . LEU A 1 155 ? -6.250 8.359 9.532 1.00 84.50 155 LEU A N 1
ATOM 1238 C CA . LEU A 1 155 ? -5.990 7.802 10.864 1.00 84.50 155 LEU A CA 1
ATOM 1239 C C . LEU A 1 155 ? -6.071 8.876 11.959 1.00 84.50 155 LEU A C 1
ATOM 1241 O O . LEU A 1 155 ? -6.632 8.619 13.025 1.00 84.50 155 LEU A O 1
ATOM 1245 N N . ARG A 1 156 ? -5.585 10.093 11.676 1.00 82.56 156 ARG A N 1
ATOM 1246 C CA . ARG A 1 156 ? -5.646 11.239 12.598 1.00 82.56 156 ARG A CA 1
ATOM 1247 C C . ARG A 1 156 ? -7.039 11.847 12.723 1.00 82.56 156 ARG A C 1
ATOM 1249 O O . ARG A 1 156 ? -7.417 12.250 13.817 1.00 82.56 156 ARG A O 1
ATOM 1256 N N . SER A 1 157 ? -7.822 11.895 11.645 1.00 75.44 157 SER A N 1
ATOM 1257 C CA . SER A 1 157 ? -9.209 12.388 11.689 1.00 75.44 157 SER A CA 1
ATOM 1258 C C . SER A 1 157 ? -10.091 11.545 12.622 1.00 75.44 157 SER A C 1
ATOM 1260 O O . SER A 1 157 ? -10.995 12.063 13.275 1.00 75.44 157 SER A O 1
ATOM 1262 N N . GLY A 1 158 ? -9.745 10.264 12.785 1.00 63.53 158 GLY A N 1
ATOM 1263 C CA . GLY A 1 158 ? -10.331 9.368 13.773 1.00 63.53 158 GLY A CA 1
ATOM 1264 C C . GLY A 1 158 ? -9.898 9.605 15.229 1.00 63.53 158 GLY A C 1
ATOM 1265 O O . GLY A 1 158 ? -10.420 8.891 16.083 1.00 63.53 158 GLY A O 1
ATOM 1266 N N . MET A 1 159 ? -8.989 10.548 15.528 1.00 53.62 159 MET A N 1
ATOM 1267 C CA . MET A 1 159 ? -8.514 10.884 16.888 1.00 53.62 159 MET A CA 1
ATOM 1268 C C . MET A 1 159 ? -9.247 12.064 17.545 1.00 53.62 159 MET A C 1
ATOM 1270 O O . MET A 1 159 ? -8.873 12.447 18.653 1.00 53.62 159 MET A O 1
ATOM 1274 N N . LYS A 1 160 ? -10.250 12.685 16.903 1.00 33.00 160 LYS A N 1
ATOM 1275 C CA . LYS A 1 160 ? -11.022 13.735 17.589 1.00 33.00 160 LYS A CA 1
ATOM 1276 C C . LYS A 1 160 ? -11.778 13.116 18.786 1.00 33.00 160 LYS A C 1
ATOM 1278 O O . LYS A 1 160 ? -12.499 12.142 18.546 1.00 33.00 160 LYS A O 1
ATOM 1283 N N . PRO A 1 161 ? -11.571 13.623 20.021 1.00 41.78 161 PRO A N 1
ATOM 1284 C CA . PRO A 1 161 ? -12.281 13.157 21.213 1.00 41.78 161 PRO A CA 1
ATOM 1285 C C . PRO A 1 161 ? -13.787 13.415 21.116 1.00 41.78 161 PRO A C 1
ATOM 1287 O O . PRO A 1 161 ? -14.179 14.392 20.433 1.00 41.78 161 PRO A O 1
#

pLDDT: mean 84.87, std 10.75, range [33.0, 97.0]

Sequence (161 aa):
MQQTLASIVAVLGTCLGSYLAYLFTRRTAERTTIENRREKRRQEFAEAVADFASKAALLRRAEFNRGKKRINNEAREEARDEVQRLRADTRAAYYVMRLYADPVTDQDFCRQAKDVMTLSRRISACPDTEDDMRDLERAAEAAVEQLIDAASTRLRSGMKP

Radius of gyration: 27.95 Å; chains: 1; bounding box: 56×27×92 Å

Foldseek 3Di:
DVVVVVVVVVVVVVVVVVVVVVVVVVVVVVVVVVVVVVVVLLVQLVVLLVQLLVLLLVLLVLLLVLQVCVLVVHDRPVSVVSNVVSLVSSVVSLVSNVVSDDVVPCVVLNVLSVVLSVLSNCLNPPDNDSVVSVVSSVVSVVSSVVSVVSSVVVSVVVPDD

Secondary structure (DSSP, 8-state):
-HHHHHHHHHHHHHHHHHHHHHHHHHHHHHHHHHHHHHHHHHHHHHHHHHHHHHHHHHHHHHHHHHHHHHHTT---HHHHHHHHHHHHHHHHHHHHHHHHS-TTT-HHHHHHHHHHHHHHHHHHHS-SSHHHHHHHHHHHHHHHHHHHHHHHHHHHHTT--